Protein AF-A0A7C3Z6R6-F1 (afdb_monomer)

Structure (mmCIF, N/CA/C/O backbone):
data_AF-A0A7C3Z6R6-F1
#
_entry.id   AF-A0A7C3Z6R6-F1
#
loop_
_atom_site.group_PDB
_atom_site.id
_atom_site.type_symbol
_atom_site.label_atom_id
_atom_site.label_alt_id
_atom_site.label_comp_id
_atom_site.label_asym_id
_atom_site.label_entity_id
_atom_site.label_seq_id
_atom_site.pdbx_PDB_ins_code
_atom_site.Cartn_x
_atom_site.Cartn_y
_atom_si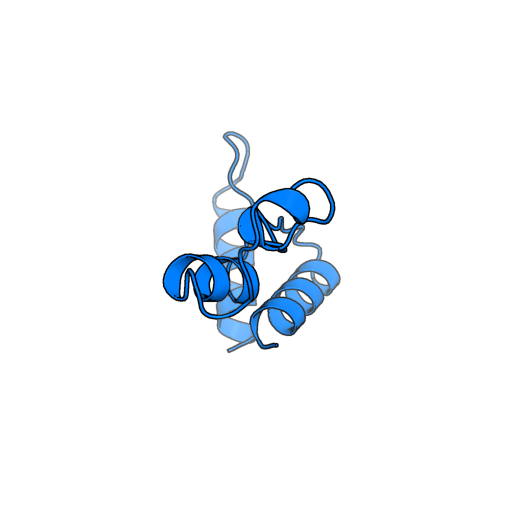te.Cartn_z
_atom_site.occupancy
_atom_site.B_iso_or_equiv
_atom_site.auth_seq_id
_atom_site.auth_comp_id
_atom_site.auth_asym_id
_atom_site.auth_atom_id
_atom_site.pdbx_PDB_model_num
ATOM 1 N N . ASN A 1 1 ? 6.730 -9.143 0.349 1.00 89.56 1 ASN A N 1
ATOM 2 C CA . ASN A 1 1 ? 7.704 -8.255 1.044 1.00 89.56 1 ASN A CA 1
ATOM 3 C C . ASN A 1 1 ? 7.110 -7.811 2.398 1.00 89.56 1 ASN A C 1
ATOM 5 O O . ASN A 1 1 ? 6.105 -8.389 2.804 1.00 89.56 1 ASN A O 1
ATOM 9 N N . THR A 1 2 ? 7.707 -6.864 3.140 1.00 96.62 2 THR A N 1
ATOM 10 C CA . THR A 1 2 ? 7.130 -6.372 4.418 1.00 96.62 2 THR A CA 1
ATOM 11 C C . THR A 1 2 ? 5.761 -5.713 4.223 1.00 96.62 2 THR A C 1
ATOM 13 O O . THR A 1 2 ? 4.867 -5.944 5.032 1.00 96.62 2 THR A O 1
ATOM 16 N N . ARG A 1 3 ? 5.564 -4.984 3.114 1.00 97.12 3 ARG A N 1
ATOM 17 C CA . ARG A 1 3 ? 4.284 -4.365 2.737 1.00 97.12 3 ARG A CA 1
ATOM 18 C C . ARG A 1 3 ? 3.164 -5.400 2.636 1.00 97.12 3 ARG A C 1
ATOM 20 O O . ARG A 1 3 ? 2.134 -5.234 3.278 1.00 97.12 3 ARG A O 1
ATOM 27 N N . ASP A 1 4 ? 3.379 -6.490 1.901 1.00 97.38 4 ASP A N 1
ATOM 28 C CA . ASP A 1 4 ? 2.365 -7.541 1.716 1.00 97.38 4 ASP A CA 1
ATOM 29 C C . ASP A 1 4 ? 2.039 -8.262 3.037 1.00 97.38 4 ASP A C 1
ATOM 31 O O . ASP A 1 4 ? 0.890 -8.617 3.297 1.00 97.38 4 ASP A O 1
ATOM 35 N N . LYS A 1 5 ? 3.050 -8.461 3.898 1.00 98.25 5 LYS A N 1
ATOM 36 C CA . LYS A 1 5 ? 2.860 -9.056 5.231 1.00 98.25 5 LYS A CA 1
ATOM 37 C C . LYS A 1 5 ? 2.013 -8.152 6.128 1.00 98.25 5 LYS A C 1
ATOM 39 O O . LYS A 1 5 ? 1.090 -8.652 6.767 1.00 98.25 5 LYS A O 1
ATOM 44 N N . LEU A 1 6 ? 2.294 -6.846 6.141 1.00 98.44 6 LEU A N 1
ATOM 45 C CA . LEU A 1 6 ? 1.506 -5.863 6.885 1.00 98.44 6 LEU A CA 1
ATOM 46 C C . LEU A 1 6 ? 0.074 -5.787 6.344 1.00 98.44 6 LEU A C 1
ATOM 48 O O . LEU A 1 6 ? -0.869 -5.848 7.124 1.00 98.44 6 LEU A O 1
ATOM 52 N N . GLN A 1 7 ? -0.102 -5.727 5.020 1.00 98.38 7 GLN A N 1
ATOM 53 C CA . GLN A 1 7 ? -1.422 -5.730 4.385 1.00 98.38 7 GLN A CA 1
ATOM 54 C C . GLN A 1 7 ? -2.245 -6.952 4.804 1.00 98.38 7 GLN A C 1
ATOM 56 O O . GLN A 1 7 ? -3.398 -6.804 5.209 1.00 98.38 7 GLN A O 1
ATOM 61 N N . LYS A 1 8 ? -1.653 -8.152 4.747 1.00 98.50 8 LYS A N 1
ATOM 62 C CA . LYS A 1 8 ? -2.327 -9.374 5.193 1.00 98.50 8 LYS A CA 1
ATOM 63 C C . LYS A 1 8 ? -2.689 -9.297 6.677 1.00 98.50 8 LYS A C 1
ATOM 65 O O . LYS A 1 8 ? -3.824 -9.593 7.031 1.00 98.50 8 LYS A O 1
ATOM 70 N N . PHE A 1 9 ? -1.750 -8.890 7.530 1.00 98.75 9 PHE A N 1
ATOM 71 C CA . PHE A 1 9 ? -1.978 -8.773 8.970 1.00 98.75 9 PHE A CA 1
ATOM 72 C C . PHE A 1 9 ? -3.121 -7.804 9.300 1.00 98.75 9 PHE A C 1
ATOM 74 O O . PHE A 1 9 ? -3.991 -8.133 10.104 1.00 98.75 9 PHE A O 1
ATOM 81 N N . LEU A 1 10 ? -3.153 -6.633 8.661 1.00 98.69 10 LEU A N 1
ATOM 82 C CA . LEU A 1 10 ? -4.222 -5.651 8.842 1.00 98.69 10 LEU A CA 1
ATOM 83 C C . LEU A 1 10 ? -5.569 -6.204 8.365 1.00 98.69 10 LEU A C 1
ATOM 85 O O . LEU A 1 10 ? -6.552 -6.109 9.098 1.00 98.69 10 LEU A O 1
ATOM 89 N N . ASN A 1 11 ? -5.600 -6.878 7.213 1.00 98.56 11 ASN A N 1
ATOM 90 C CA . ASN A 1 11 ? -6.810 -7.520 6.703 1.00 98.56 11 ASN A CA 1
ATOM 91 C C . ASN A 1 11 ? -7.336 -8.616 7.648 1.00 98.56 11 ASN A C 1
ATOM 93 O O . ASN A 1 11 ? -8.533 -8.667 7.921 1.00 98.56 11 ASN A O 1
ATOM 97 N N . ASP A 1 12 ? -6.452 -9.453 8.200 1.00 98.62 12 ASP A N 1
ATOM 98 C CA . ASP A 1 12 ? -6.810 -10.478 9.191 1.00 98.62 12 ASP A CA 1
ATOM 99 C C . ASP A 1 12 ? -7.365 -9.860 10.499 1.00 98.62 12 ASP A C 1
ATOM 101 O O . ASP A 1 12 ? -8.098 -10.521 11.231 1.00 98.62 12 ASP A O 1
ATOM 105 N N . ASN A 1 13 ? -7.050 -8.588 10.786 1.00 98.62 13 ASN A N 1
ATOM 106 C CA . ASN A 1 13 ? -7.587 -7.808 11.910 1.00 98.62 13 ASN A CA 1
ATOM 107 C C . ASN A 1 13 ? -8.764 -6.892 11.504 1.00 98.62 13 ASN A C 1
ATOM 109 O O . ASN A 1 13 ? -9.116 -5.977 12.245 1.00 98.62 13 ASN A O 1
ATOM 113 N N . GLY A 1 14 ? -9.379 -7.107 10.337 1.00 98.38 14 GLY A N 1
ATOM 114 C CA . GLY A 1 14 ? -10.557 -6.351 9.894 1.00 98.38 14 GLY A CA 1
ATOM 115 C C . GLY A 1 14 ? -10.268 -4.942 9.362 1.00 98.38 14 GLY A C 1
ATOM 116 O O . GLY A 1 14 ? -11.199 -4.165 9.161 1.00 98.38 14 GLY A O 1
ATOM 117 N N . ILE A 1 15 ? -9.003 -4.602 9.108 1.00 98.56 15 ILE A N 1
ATOM 118 C CA . ILE A 1 15 ? -8.584 -3.310 8.555 1.00 98.56 15 ILE A CA 1
ATOM 119 C C . ILE A 1 15 ? -8.312 -3.481 7.057 1.00 98.56 15 ILE A C 1
ATOM 121 O O . ILE A 1 15 ? -7.289 -4.033 6.648 1.00 98.56 15 ILE A O 1
ATOM 125 N N . SER A 1 16 ? -9.229 -2.984 6.226 1.00 97.62 16 SER A N 1
ATOM 126 C CA . SER A 1 16 ? -9.054 -2.975 4.769 1.00 97.62 16 SER A CA 1
ATOM 127 C C . SER A 1 16 ? -8.016 -1.932 4.344 1.00 97.62 16 SER A C 1
ATOM 129 O O . SER A 1 16 ? -7.980 -0.828 4.879 1.00 97.62 16 SER A O 1
ATOM 131 N N . THR A 1 17 ? -7.167 -2.266 3.372 1.00 98.19 17 THR A N 1
ATOM 132 C CA . THR A 1 17 ? -6.112 -1.379 2.851 1.00 98.19 17 THR A CA 1
ATOM 133 C C . THR A 1 17 ? -6.076 -1.416 1.326 1.00 98.19 17 THR A C 1
ATOM 135 O O . THR A 1 17 ? -6.488 -2.397 0.708 1.00 98.19 17 THR A O 1
ATOM 138 N N . GLY A 1 18 ? -5.575 -0.345 0.709 1.00 96.44 18 GLY A N 1
ATOM 139 C CA . GLY A 1 18 ? -5.459 -0.211 -0.747 1.00 96.44 18 GLY A CA 1
ATOM 140 C C . GLY A 1 18 ? -4.012 -0.217 -1.242 1.00 96.44 18 GLY A C 1
ATOM 141 O O . GLY A 1 18 ? -3.088 0.070 -0.482 1.00 96.44 18 GLY A O 1
ATOM 142 N N . LEU A 1 19 ? -3.817 -0.492 -2.536 1.00 96.19 19 LEU A N 1
ATOM 143 C CA . LEU A 1 19 ? -2.530 -0.360 -3.230 1.00 96.19 19 LEU A CA 1
ATOM 144 C C . LEU A 1 19 ? -2.669 0.644 -4.382 1.00 96.19 19 LEU A C 1
ATOM 146 O O . LEU A 1 19 ? -3.417 0.393 -5.324 1.00 96.19 19 LEU A O 1
ATOM 150 N N . HIS A 1 20 ? -1.916 1.746 -4.329 1.00 94.94 20 HIS A N 1
ATOM 151 C CA . HIS A 1 20 ? -1.962 2.824 -5.327 1.00 94.94 20 HIS A CA 1
ATOM 152 C C . HIS A 1 20 ? -0.550 3.168 -5.832 1.00 94.94 20 HIS A C 1
ATOM 154 O O . HIS A 1 20 ? 0.093 4.081 -5.328 1.00 94.94 20 HIS A O 1
ATOM 160 N N . TYR A 1 21 ? 0.016 2.441 -6.791 1.00 92.69 21 TYR A N 1
ATOM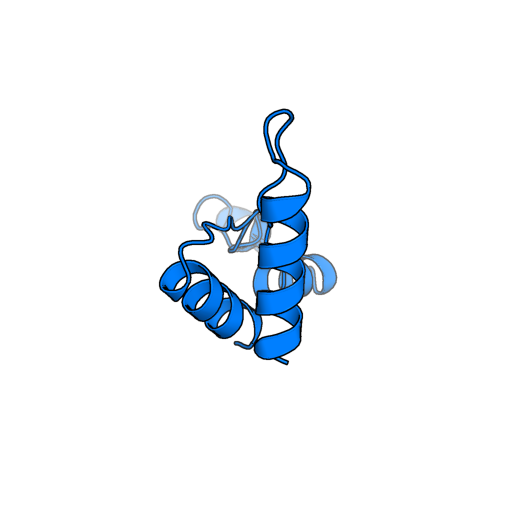 161 C CA . TYR A 1 21 ? -0.460 1.194 -7.401 1.00 92.69 21 TYR A CA 1
ATOM 162 C C . TYR A 1 21 ? 0.675 0.157 -7.358 1.00 92.69 21 TYR A C 1
ATOM 164 O O . TYR A 1 21 ? 1.843 0.545 -7.348 1.00 92.69 21 TYR A O 1
ATOM 172 N N . PRO A 1 22 ? 0.373 -1.154 -7.349 1.00 93.88 22 PRO A N 1
ATOM 173 C CA . PRO A 1 22 ? 1.392 -2.192 -7.168 1.00 93.88 22 PRO A CA 1
ATOM 174 C C . PRO A 1 22 ? 2.287 -2.425 -8.395 1.00 93.88 22 PRO A C 1
ATOM 176 O O . PRO A 1 22 ? 3.310 -3.091 -8.274 1.00 93.88 22 PRO A O 1
ATOM 179 N N . ILE A 1 23 ? 1.903 -1.917 -9.571 1.00 96.44 23 ILE A N 1
ATOM 180 C CA . ILE A 1 23 ? 2.666 -2.052 -10.816 1.00 96.44 23 ILE A CA 1
ATOM 181 C C . ILE A 1 23 ? 2.855 -0.649 -11.417 1.00 96.44 23 ILE A C 1
ATOM 183 O O . ILE A 1 23 ? 1.859 -0.022 -11.800 1.00 96.44 23 ILE A O 1
ATOM 187 N N . PRO A 1 24 ? 4.102 -0.149 -11.512 1.00 97.31 24 PRO A N 1
ATOM 188 C CA . PRO A 1 24 ? 4.435 1.102 -12.187 1.00 97.31 24 PRO A CA 1
ATOM 189 C C . PRO A 1 24 ? 3.970 1.130 -13.640 1.00 97.31 24 PRO A C 1
ATOM 191 O O . PRO A 1 24 ? 4.001 0.105 -14.318 1.00 97.31 24 PRO A O 1
ATOM 194 N N . LEU A 1 25 ? 3.617 2.315 -14.147 1.00 97.62 25 LEU A N 1
ATOM 195 C CA . LEU A 1 25 ? 3.125 2.476 -15.521 1.00 97.62 25 LEU A CA 1
ATOM 196 C C . LEU A 1 25 ? 4.095 1.914 -16.567 1.00 97.62 25 LEU A C 1
ATOM 198 O O . LEU A 1 25 ? 3.661 1.197 -17.460 1.00 97.62 25 LEU A O 1
ATOM 202 N N . HIS A 1 26 ? 5.401 2.158 -16.432 1.00 97.62 26 HIS A N 1
ATOM 203 C CA . HIS A 1 26 ? 6.401 1.691 -17.400 1.00 97.62 26 HIS A CA 1
ATOM 204 C C . HIS A 1 26 ? 6.572 0.167 -17.443 1.00 97.62 26 HIS A C 1
ATOM 206 O O . HIS A 1 26 ? 7.202 -0.339 -18.365 1.00 97.62 26 HIS A O 1
ATOM 212 N N . LEU A 1 27 ? 6.022 -0.563 -16.467 1.00 97.75 27 LEU A N 1
ATOM 213 C CA . LEU A 1 27 ? 6.028 -2.028 -16.418 1.00 97.75 27 LEU A CA 1
ATOM 214 C C . LEU A 1 27 ? 4.664 -2.645 -16.756 1.00 97.75 27 LEU A C 1
ATOM 216 O O . LEU A 1 27 ? 4.533 -3.870 -16.764 1.00 97.75 27 LEU A O 1
ATOM 220 N N . GLN A 1 28 ? 3.640 -1.832 -17.023 1.00 97.88 28 GLN A N 1
ATOM 221 C CA . GLN A 1 28 ? 2.331 -2.342 -17.422 1.00 97.88 28 GLN A CA 1
ATOM 222 C C . GLN A 1 28 ? 2.387 -2.922 -18.844 1.00 97.88 28 GLN A C 1
ATOM 224 O O . GLN A 1 28 ? 3.020 -2.330 -19.722 1.00 97.88 28 GLN A O 1
ATOM 229 N N . PRO A 1 29 ? 1.656 -4.018 -19.130 1.00 97.12 29 PRO A N 1
ATOM 230 C CA . PRO A 1 29 ? 1.638 -4.629 -20.460 1.00 97.12 29 PRO A CA 1
ATOM 231 C C . PRO A 1 29 ? 1.265 -3.662 -21.594 1.00 97.12 29 PRO A C 1
ATOM 233 O O . PRO A 1 29 ? 1.822 -3.750 -22.681 1.00 97.12 29 PRO A O 1
ATOM 236 N N . CYS A 1 30 ? 0.368 -2.705 -21.342 1.00 97.31 30 CYS A N 1
ATOM 237 C CA . CYS A 1 30 ? -0.070 -1.726 -22.341 1.00 97.31 30 CYS A CA 1
ATOM 238 C C . CYS A 1 30 ? 0.992 -0.683 -22.730 1.00 97.31 30 CYS A C 1
ATOM 240 O O . CYS A 1 30 ? 0.793 0.027 -23.711 1.00 97.31 30 CYS A O 1
ATOM 242 N N . PHE A 1 31 ? 2.101 -0.583 -21.991 1.00 97.25 31 PHE A N 1
ATOM 243 C CA . PHE A 1 31 ? 3.195 0.353 -22.267 1.00 97.25 31 PHE A CA 1
ATOM 244 C C . PHE A 1 31 ? 4.479 -0.342 -22.747 1.00 97.25 31 PHE A C 1
ATOM 246 O O . PHE A 1 31 ? 5.507 0.319 -22.882 1.00 97.25 31 PHE A O 1
ATOM 253 N N . GLN A 1 32 ? 4.435 -1.649 -23.045 1.00 96.06 32 GLN A N 1
ATOM 254 C CA . GLN A 1 32 ? 5.609 -2.412 -23.498 1.00 96.06 32 GLN A CA 1
ATOM 255 C C . GLN A 1 32 ? 6.278 -1.809 -24.743 1.00 96.06 32 GLN A C 1
ATOM 257 O O . GLN A 1 32 ? 7.505 -1.774 -24.817 1.00 96.06 32 GLN A O 1
ATOM 262 N N . ASP A 1 33 ? 5.492 -1.259 -25.672 1.00 97.94 33 ASP A N 1
ATOM 263 C CA . ASP A 1 33 ? 5.993 -0.657 -26.917 1.00 97.94 33 ASP A CA 1
ATOM 264 C C . ASP A 1 33 ? 6.847 0.607 -26.695 1.00 97.94 33 ASP A C 1
ATOM 266 O O . ASP A 1 33 ? 7.560 1.037 -27.601 1.00 97.94 33 ASP A O 1
ATOM 270 N N . LEU A 1 34 ? 6.824 1.199 -25.491 1.00 98.00 34 LEU A N 1
ATOM 271 C CA . LEU A 1 34 ? 7.681 2.337 -25.134 1.00 98.00 34 LEU A CA 1
ATOM 272 C C . LEU A 1 34 ? 9.128 1.924 -24.813 1.00 98.00 34 LEU A C 1
ATOM 274 O O . LEU A 1 34 ? 9.995 2.789 -24.700 1.00 98.00 34 LEU A O 1
ATOM 278 N N . GLY A 1 35 ? 9.408 0.624 -24.667 1.00 97.94 35 GLY A N 1
ATOM 279 C CA . GLY A 1 35 ? 10.765 0.091 -24.504 1.00 97.94 35 GLY A CA 1
ATOM 280 C C . GLY A 1 35 ? 11.402 0.298 -23.125 1.00 97.94 35 GLY A C 1
ATOM 281 O O . GLY A 1 35 ? 12.582 -0.013 -22.957 1.00 97.94 35 GLY A O 1
ATOM 282 N N . TYR A 1 36 ? 10.646 0.794 -22.141 1.00 98.38 36 TYR A N 1
ATOM 283 C CA . TYR A 1 36 ? 11.108 0.893 -20.757 1.00 98.38 36 TYR A CA 1
ATOM 284 C C . TYR A 1 36 ? 11.210 -0.479 -20.089 1.00 98.38 36 TYR A C 1
ATOM 286 O O . TYR A 1 36 ? 10.502 -1.429 -20.432 1.00 98.38 36 TYR A O 1
ATOM 294 N N . LYS A 1 37 ? 12.084 -0.577 -19.091 1.00 97.56 37 LYS A N 1
ATOM 295 C CA . LYS A 1 37 ? 12.328 -1.796 -18.316 1.00 97.56 37 LYS A CA 1
ATOM 296 C C . LYS A 1 37 ? 12.506 -1.492 -16.835 1.00 97.56 37 LYS A C 1
ATOM 298 O O . LYS A 1 37 ? 12.694 -0.351 -16.416 1.00 97.56 37 LYS A O 1
ATOM 303 N N . LYS A 1 38 ? 12.471 -2.555 -16.030 1.00 97.31 38 LYS A N 1
ATOM 304 C CA . LYS A 1 38 ? 12.774 -2.466 -14.601 1.00 97.31 38 LYS A CA 1
ATOM 305 C C . LYS A 1 38 ? 14.184 -1.896 -14.408 1.00 97.31 38 LYS A C 1
ATOM 307 O O . LYS A 1 38 ? 15.124 -2.359 -15.055 1.00 97.31 38 LYS A O 1
ATOM 312 N N . GLY A 1 39 ? 14.318 -0.926 -13.515 1.00 98.00 39 GLY A N 1
ATOM 313 C CA . GLY A 1 39 ? 15.533 -0.163 -13.256 1.00 98.00 39 GLY A CA 1
ATOM 314 C C . GLY A 1 39 ? 15.549 1.227 -13.892 1.00 98.00 39 GLY A C 1
ATOM 315 O O . GLY A 1 39 ? 16.332 2.063 -13.446 1.00 98.00 39 GLY A O 1
ATOM 316 N N . ASP A 1 40 ? 14.689 1.514 -14.874 1.00 98.31 40 ASP A N 1
ATOM 317 C CA . ASP A 1 40 ? 14.665 2.830 -15.529 1.00 98.31 40 ASP A CA 1
ATOM 318 C C . ASP A 1 40 ? 14.070 3.918 -14.615 1.00 98.31 40 ASP A C 1
ATOM 320 O O . ASP A 1 40 ? 14.443 5.088 -14.716 1.00 98.31 40 ASP A O 1
ATOM 324 N N . PHE A 1 41 ? 13.188 3.537 -13.679 1.00 98.12 41 PHE A N 1
ATOM 325 C CA . PHE A 1 41 ? 12.531 4.454 -12.740 1.00 98.12 41 PHE A CA 1
ATOM 326 C C . PHE A 1 41 ? 12.568 3.919 -11.302 1.00 98.12 41 PHE A C 1
ATOM 328 O O . PHE A 1 41 ? 11.540 3.563 -10.725 1.00 98.12 41 PHE A O 1
ATOM 335 N N . LEU A 1 42 ? 13.764 3.890 -10.704 1.00 97.81 42 LEU A N 1
ATOM 336 C CA . LEU A 1 42 ? 14.015 3.300 -9.378 1.00 97.81 42 LEU A CA 1
ATOM 337 C C . LEU A 1 42 ? 13.052 3.789 -8.285 1.00 97.81 42 LEU A C 1
ATOM 339 O O . LEU A 1 42 ? 12.490 2.973 -7.564 1.00 97.81 42 LEU A O 1
ATOM 343 N N . ILE A 1 43 ? 12.811 5.101 -8.195 1.00 97.75 43 ILE A N 1
ATOM 344 C CA . ILE A 1 43 ? 11.921 5.679 -7.172 1.00 97.75 43 ILE A CA 1
ATOM 345 C C . ILE A 1 43 ? 10.475 5.207 -7.376 1.00 97.75 43 ILE A C 1
ATOM 347 O O . ILE A 1 43 ? 9.780 4.866 -6.422 1.00 97.75 43 ILE A O 1
ATOM 351 N N . THR A 1 44 ? 10.003 5.167 -8.624 1.00 97.38 44 THR A N 1
ATOM 352 C CA . THR A 1 44 ? 8.647 4.702 -8.943 1.00 97.38 44 THR A CA 1
ATOM 353 C C . THR A 1 44 ? 8.481 3.221 -8.608 1.00 97.38 44 THR A C 1
ATOM 355 O O . THR A 1 44 ? 7.458 2.822 -8.053 1.0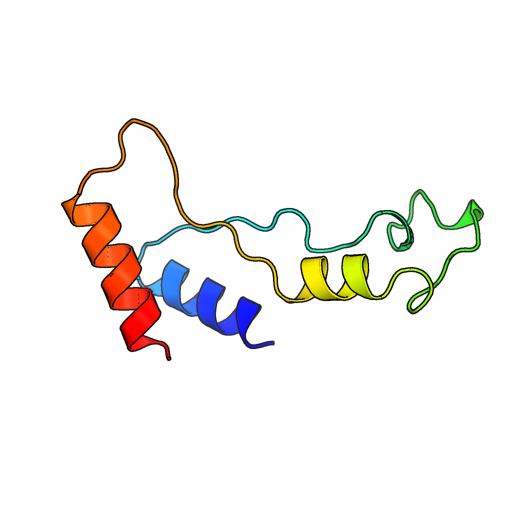0 97.38 44 THR A O 1
ATOM 358 N N . GLU A 1 45 ? 9.488 2.408 -8.920 1.00 97.62 45 GLU A N 1
ATOM 359 C CA . GLU A 1 45 ? 9.510 0.979 -8.603 1.00 97.62 45 GLU A CA 1
ATOM 360 C C . GLU A 1 45 ? 9.505 0.750 -7.091 1.00 97.62 45 GLU A C 1
ATOM 362 O O . GLU A 1 45 ? 8.664 0.003 -6.590 1.00 97.62 45 GLU A O 1
ATOM 367 N N . GLU A 1 46 ? 10.358 1.464 -6.357 1.00 96.38 46 GLU A N 1
ATOM 368 C CA . GLU A 1 46 ? 10.418 1.403 -4.899 1.00 96.38 46 GLU A CA 1
ATOM 369 C C . GLU A 1 46 ? 9.070 1.767 -4.263 1.00 96.38 46 GLU A C 1
ATOM 371 O O . GLU A 1 46 ? 8.566 1.021 -3.421 1.00 96.38 46 GLU A O 1
ATOM 376 N N . LEU A 1 47 ? 8.435 2.857 -4.701 1.00 95.75 47 LEU A N 1
ATOM 377 C CA . LEU A 1 47 ? 7.123 3.264 -4.190 1.00 95.75 47 LEU A CA 1
ATOM 378 C C . LEU A 1 47 ? 6.037 2.218 -4.471 1.00 95.75 47 LEU A C 1
ATOM 380 O O . LEU A 1 47 ? 5.226 1.934 -3.591 1.00 95.75 47 LEU A O 1
ATOM 384 N N . SER A 1 48 ? 6.023 1.612 -5.662 1.00 96.00 48 SER A N 1
ATOM 385 C CA . SER A 1 48 ? 5.039 0.570 -6.002 1.00 96.00 48 SER A CA 1
ATOM 386 C C . SER A 1 48 ? 5.191 -0.704 -5.159 1.00 96.00 48 SER A C 1
ATOM 388 O O . SER A 1 48 ? 4.203 -1.356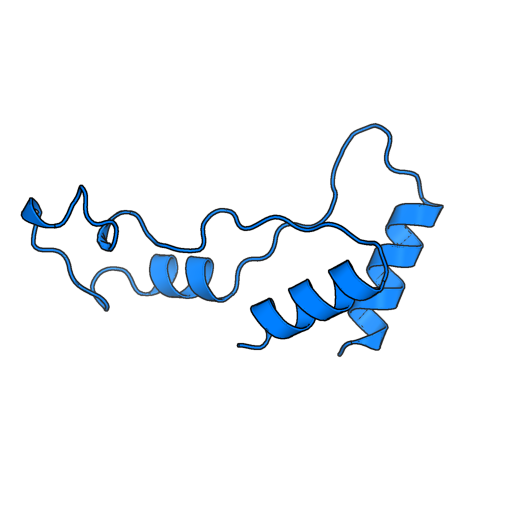 -4.795 1.00 96.00 48 SER A O 1
ATOM 390 N N . GLU A 1 49 ? 6.432 -1.036 -4.795 1.00 96.19 49 GLU A N 1
ATOM 391 C CA . GLU A 1 49 ? 6.763 -2.221 -4.010 1.00 96.19 49 GLU A CA 1
ATOM 392 C C . GLU A 1 49 ? 6.433 -2.038 -2.520 1.00 96.19 49 GLU A C 1
ATOM 394 O O . GLU A 1 49 ? 5.971 -2.983 -1.873 1.00 96.19 49 GLU A O 1
ATOM 399 N N . HIS A 1 50 ? 6.612 -0.827 -1.984 1.00 95.94 50 HIS A N 1
ATOM 400 C CA . HIS A 1 50 ? 6.519 -0.555 -0.544 1.00 95.94 50 HIS A CA 1
ATOM 401 C C . HIS A 1 50 ? 5.260 0.211 -0.118 1.00 95.94 50 HIS A C 1
ATOM 403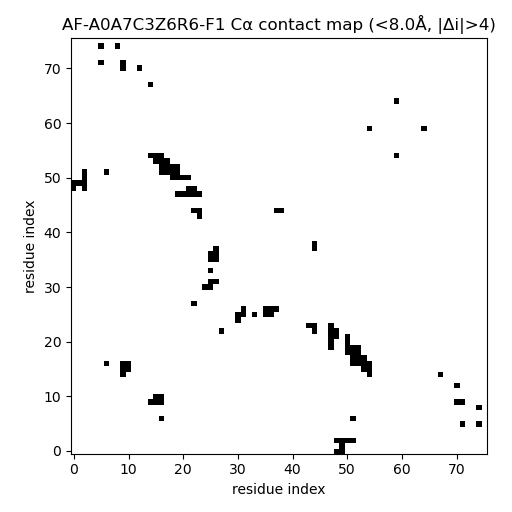 O O . HIS A 1 50 ? 4.903 0.180 1.060 1.00 95.94 50 HIS A O 1
ATOM 409 N N . GLY A 1 51 ? 4.560 0.866 -1.046 1.00 95.62 51 GLY A N 1
ATOM 410 C CA . GLY A 1 51 ? 3.361 1.647 -0.753 1.00 95.62 51 GLY A CA 1
ATOM 411 C C . GLY A 1 51 ? 2.181 0.796 -0.272 1.00 95.62 51 GLY A C 1
ATOM 412 O O . GLY A 1 51 ? 1.875 -0.258 -0.842 1.00 95.62 51 GLY A O 1
ATOM 413 N N . LEU A 1 52 ? 1.496 1.287 0.763 1.00 97.56 52 LEU A N 1
ATOM 414 C CA . LEU A 1 52 ? 0.240 0.756 1.294 1.00 97.56 52 LEU A CA 1
ATOM 415 C C . LEU A 1 52 ? -0.646 1.928 1.725 1.00 97.56 52 LEU A C 1
ATOM 417 O O . LEU A 1 52 ? -0.206 2.794 2.478 1.00 97.56 52 LEU A O 1
ATOM 421 N N . SER A 1 53 ? -1.887 1.967 1.254 1.00 97.75 53 SER A N 1
ATOM 422 C CA . SER A 1 53 ? -2.852 3.005 1.621 1.00 97.75 53 SER A CA 1
ATOM 423 C C . SER A 1 53 ? -3.718 2.531 2.780 1.00 97.75 53 SER A C 1
ATOM 425 O O . SER A 1 53 ? -4.386 1.499 2.682 1.00 97.75 53 SER A O 1
ATOM 427 N N . LEU A 1 54 ? -3.703 3.297 3.867 1.00 98.19 54 LEU A N 1
ATOM 428 C CA . LEU A 1 54 ? -4.527 3.063 5.050 1.00 98.19 54 LEU A CA 1
ATOM 429 C C . LEU A 1 54 ? -5.935 3.659 4.871 1.00 98.19 54 LEU A C 1
ATOM 431 O O . LEU A 1 54 ? -6.111 4.554 4.038 1.00 98.19 54 LEU A O 1
ATOM 435 N N . PRO A 1 55 ? -6.930 3.196 5.649 1.0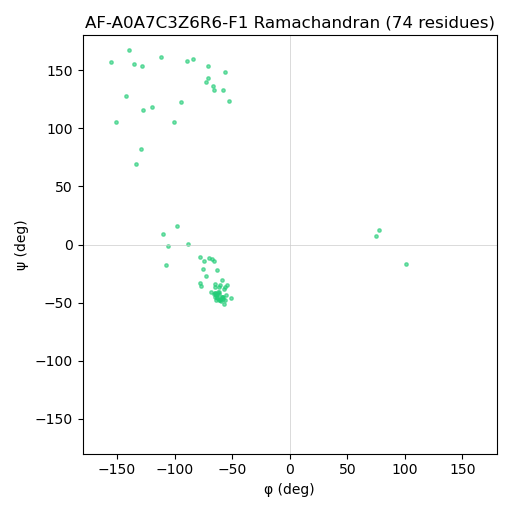0 97.56 55 PRO A N 1
ATOM 436 C CA . PRO A 1 55 ? -8.239 3.836 5.715 1.00 97.56 55 PRO A CA 1
ATOM 437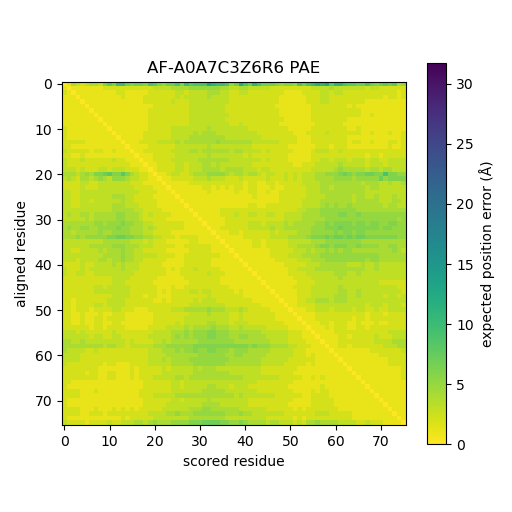 C C . PRO A 1 55 ? -8.129 5.329 6.032 1.00 97.56 55 PRO A C 1
ATOM 439 O O . PRO A 1 55 ? -7.554 5.713 7.047 1.00 97.56 55 PRO A O 1
ATOM 442 N N . MET A 1 56 ? -8.697 6.163 5.163 1.00 95.69 56 MET A N 1
ATOM 443 C CA . MET A 1 56 ? -8.785 7.606 5.365 1.00 95.69 56 MET A CA 1
ATOM 444 C C . MET A 1 56 ? -10.036 8.131 4.656 1.00 95.69 56 MET A C 1
ATOM 446 O O . MET A 1 56 ? -10.078 8.187 3.428 1.00 95.69 56 MET A O 1
ATOM 450 N N . TYR A 1 57 ? -11.071 8.460 5.426 1.00 96.44 57 TYR A N 1
ATOM 451 C CA . TYR A 1 57 ? -12.361 8.963 4.940 1.00 96.4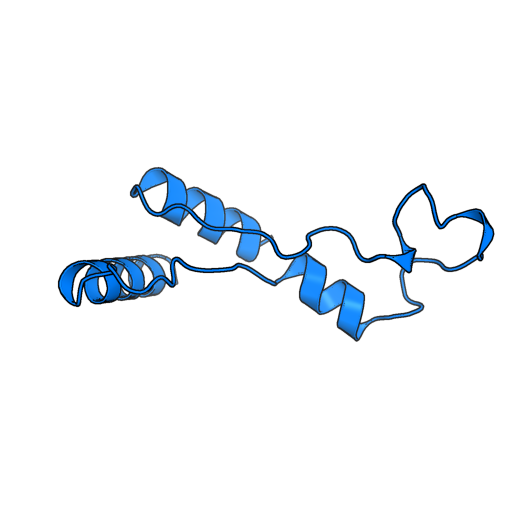4 57 TYR A CA 1
ATOM 452 C C . TYR A 1 57 ? -13.051 9.799 6.038 1.00 96.44 57 TYR A C 1
ATOM 454 O O . TYR A 1 57 ? -12.707 9.624 7.205 1.00 96.44 57 TYR A O 1
ATOM 462 N N . PRO A 1 58 ? -13.978 10.718 5.702 1.00 97.50 58 PRO A N 1
ATOM 463 C CA . PRO A 1 58 ? -14.530 11.688 6.659 1.00 97.50 58 PRO A CA 1
ATOM 464 C C . PRO A 1 58 ? -15.227 11.084 7.884 1.00 97.50 58 PRO A C 1
ATOM 466 O O . PRO A 1 58 ? -15.235 11.694 8.946 1.00 97.50 58 PRO A O 1
ATOM 469 N N . GLU A 1 59 ? -15.821 9.904 7.736 1.00 97.94 59 GLU A N 1
ATOM 470 C CA . GLU A 1 59 ? -16.599 9.222 8.772 1.00 97.94 59 GLU A CA 1
ATOM 471 C C . GLU A 1 59 ? -15.753 8.326 9.689 1.00 97.94 59 GLU A C 1
ATOM 473 O O . GLU A 1 59 ? -16.309 7.666 10.568 1.00 97.94 59 GLU A O 1
ATOM 478 N N . ILE A 1 60 ? -14.433 8.258 9.485 1.00 97.75 60 ILE A N 1
ATOM 479 C CA . ILE A 1 60 ? -13.554 7.457 10.339 1.00 97.75 60 ILE A CA 1
ATOM 480 C C . ILE A 1 60 ? -13.529 8.042 11.757 1.00 97.75 60 ILE A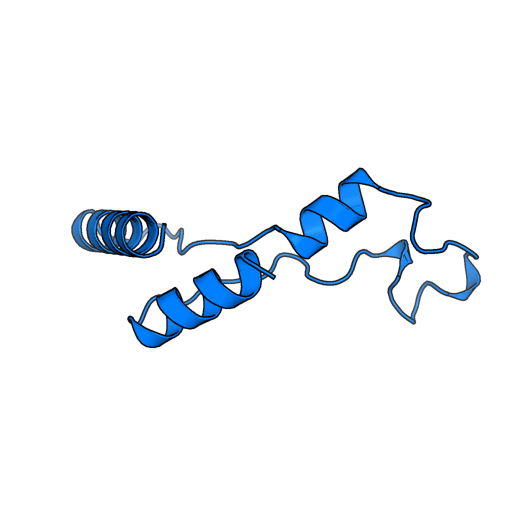 C 1
ATOM 482 O O . ILE A 1 60 ? -13.387 9.251 11.939 1.00 97.75 60 ILE A O 1
ATOM 486 N N . THR A 1 61 ? -13.676 7.194 12.772 1.00 98.50 61 THR A N 1
ATOM 487 C CA . THR A 1 61 ? -13.679 7.633 14.173 1.00 98.50 61 THR A CA 1
ATOM 488 C C . THR A 1 61 ? -12.271 7.644 14.767 1.00 98.50 61 THR A C 1
ATOM 490 O O . THR A 1 61 ? -11.389 6.905 14.323 1.00 98.50 61 THR A O 1
ATOM 493 N N . ASP A 1 62 ? -12.069 8.427 15.829 1.00 98.38 62 ASP A N 1
ATOM 494 C CA . ASP A 1 62 ? -10.807 8.433 16.584 1.00 98.38 62 ASP A CA 1
ATOM 495 C C . ASP A 1 62 ? -10.459 7.033 17.119 1.00 98.38 62 ASP A C 1
ATOM 497 O O . ASP A 1 62 ? -9.313 6.599 17.034 1.00 98.38 62 ASP A O 1
ATOM 501 N N . GLU A 1 63 ? -11.464 6.276 17.571 1.00 98.56 63 GLU A N 1
ATOM 502 C CA . GLU A 1 63 ? -11.311 4.884 18.019 1.00 98.56 63 GLU A CA 1
ATOM 503 C C . GLU A 1 63 ? -10.803 3.967 16.893 1.00 98.56 63 GLU A C 1
ATOM 505 O O . GLU A 1 63 ? -9.944 3.112 17.115 1.00 98.56 63 GLU A O 1
ATOM 510 N N . GLN A 1 64 ? -11.301 4.149 15.664 1.00 98.44 64 GLN A N 1
ATOM 511 C CA . GLN A 1 64 ? -10.823 3.402 14.498 1.00 98.44 64 GLN A CA 1
ATOM 512 C C . GLN A 1 64 ? -9.387 3.792 14.132 1.00 98.44 64 GLN A C 1
ATOM 514 O O . GLN A 1 64 ? -8.585 2.912 13.816 1.00 98.44 64 GLN A O 1
ATOM 519 N N . ILE A 1 65 ? -9.044 5.083 14.190 1.00 98.44 65 ILE A N 1
ATOM 520 C CA . ILE A 1 65 ? -7.677 5.568 13.952 1.00 98.44 65 ILE A CA 1
ATOM 521 C C . ILE A 1 65 ? -6.714 4.961 14.977 1.00 98.44 65 ILE A C 1
ATOM 523 O O . ILE A 1 65 ? -5.657 4.449 14.602 1.00 98.44 65 ILE A O 1
ATOM 527 N N . GLU A 1 66 ? -7.079 4.980 16.258 1.00 98.62 66 GLU A N 1
ATOM 528 C CA . GLU A 1 66 ? -6.260 4.422 17.332 1.00 98.62 66 GLU A CA 1
ATOM 529 C C . GLU A 1 66 ? -6.072 2.913 17.157 1.00 98.62 66 GLU A C 1
ATOM 531 O O . GLU A 1 66 ? -4.935 2.438 17.169 1.00 98.62 66 GLU A O 1
ATOM 536 N N . TYR A 1 67 ? -7.142 2.177 16.846 1.00 98.69 67 TYR A N 1
ATOM 537 C CA . TYR A 1 67 ? -7.064 0.747 16.547 1.00 98.69 67 TYR A CA 1
ATOM 538 C C . TYR A 1 67 ? -6.116 0.439 15.378 1.00 98.69 67 TYR A C 1
ATOM 540 O O . TYR A 1 67 ? -5.282 -0.467 15.468 1.00 98.69 67 TYR A O 1
ATOM 548 N N . ILE A 1 68 ? -6.192 1.206 14.284 1.00 98.62 68 ILE A N 1
ATOM 549 C CA . ILE A 1 68 ? -5.288 1.050 13.135 1.00 98.62 68 ILE A CA 1
ATOM 550 C C . ILE A 1 68 ? -3.836 1.298 13.564 1.00 98.62 68 ILE A C 1
ATOM 552 O O . ILE A 1 68 ? -2.959 0.481 13.271 1.00 98.62 68 ILE A O 1
ATOM 556 N N . CYS A 1 69 ? -3.578 2.388 14.288 1.00 98.56 69 CYS A N 1
ATOM 557 C CA . CYS A 1 69 ? -2.253 2.728 14.803 1.00 98.56 69 CYS A CA 1
ATOM 558 C C . CYS A 1 69 ? -1.686 1.637 15.724 1.00 98.56 69 CYS A C 1
ATOM 560 O O . CYS A 1 69 ? -0.519 1.265 15.582 1.00 98.56 69 CYS A O 1
ATOM 562 N N . GLU A 1 70 ? -2.486 1.103 16.647 1.00 98.69 70 GLU A N 1
ATOM 563 C CA . GLU A 1 70 ? -2.083 0.018 17.549 1.00 98.69 70 GLU A CA 1
ATOM 564 C C . GLU A 1 70 ? -1.746 -1.266 16.795 1.00 98.69 70 GLU A C 1
ATOM 566 O O . GLU A 1 70 ? -0.735 -1.910 17.089 1.00 98.69 70 GLU A O 1
ATOM 571 N N . LYS A 1 71 ? -2.549 -1.639 15.792 1.00 98.75 71 LYS A N 1
ATOM 572 C CA . LYS A 1 71 ? -2.281 -2.830 14.977 1.00 98.75 71 LYS A CA 1
ATOM 573 C C . LYS A 1 71 ? -1.009 -2.680 14.162 1.00 98.75 71 LYS A C 1
ATOM 575 O O . LYS A 1 71 ? -0.206 -3.609 14.142 1.00 98.75 71 LYS A O 1
ATOM 580 N N . ILE A 1 72 ? -0.777 -1.513 13.564 1.00 98.56 72 ILE A N 1
ATOM 581 C CA . ILE A 1 72 ? 0.478 -1.235 12.858 1.00 98.56 72 ILE A CA 1
ATOM 582 C C . ILE A 1 72 ? 1.663 -1.353 13.821 1.00 98.56 72 ILE A C 1
ATOM 584 O O . ILE A 1 72 ? 2.609 -2.071 13.516 1.00 98.56 72 ILE A O 1
ATOM 588 N N . LYS A 1 73 ? 1.599 -0.727 15.003 1.00 98.50 73 LYS A N 1
ATOM 589 C CA . LYS A 1 73 ? 2.660 -0.829 16.021 1.00 98.50 73 LYS A CA 1
ATOM 590 C C . LYS A 1 73 ? 2.889 -2.259 16.508 1.00 98.50 73 LYS A C 1
ATOM 592 O O . LYS A 1 73 ? 4.018 -2.599 16.801 1.00 98.50 73 LYS A O 1
ATOM 597 N N . SER A 1 74 ? 1.841 -3.077 16.600 1.00 98.38 74 SER A N 1
ATOM 598 C CA . SER A 1 74 ? 1.935 -4.473 17.057 1.00 98.38 74 SER A CA 1
ATOM 599 C C . SER A 1 74 ? 2.531 -5.421 16.012 1.00 98.38 74 SER A C 1
ATOM 601 O O . SER A 1 74 ? 2.958 -6.520 16.356 1.00 98.38 74 SER A O 1
ATOM 603 N N . PHE A 1 75 ? 2.490 -5.046 14.732 1.00 98.38 75 PHE A N 1
ATOM 604 C CA . PHE A 1 75 ? 3.084 -5.828 13.648 1.00 98.38 75 PHE A CA 1
ATOM 605 C C . PHE A 1 75 ? 4.610 -5.663 13.570 1.00 98.38 75 PHE A C 1
ATOM 607 O O . PHE A 1 75 ? 5.297 -6.597 13.151 1.00 98.38 75 PHE A O 1
ATOM 614 N N . PHE A 1 76 ? 5.110 -4.474 13.918 1.00 96.69 76 PHE A N 1
ATOM 615 C CA . PHE A 1 76 ? 6.530 -4.114 13.886 1.00 96.69 76 PHE A CA 1
ATOM 616 C C . PHE A 1 76 ? 7.221 -4.390 15.222 1.00 96.69 76 PHE A C 1
ATOM 618 O O . PHE A 1 76 ? 8.413 -4.769 15.168 1.00 96.69 76 PHE A O 1
#

Foldseek 3Di:
DLQVVLCVLCVVVVWHKDQPDLAAPCRDPVNVVVVDDPPPCVVSNVCSNRDMGGDDDPPQDPVNVVVSVVSSVVSD

Radius of gyration: 15.71 Å; Cα contacts (8 Å, |Δi|>4): 64; chains: 1; bounding box: 32×22×45 Å

Nearest PDB structures (foldseek):
  3frk-assembly1_B  TM=9.813E-01  e=1.810E-06  Thermoanaerobacterium thermosaccharolyticum
  3uwc-assembly1_A  TM=9.856E-01  e=5.185E-06  Coxiella burnetii
  2oga-assembly1_A  TM=9.675E-01  e=3.061E-03  Streptomyces venezuelae
  4qgr-assembly1_B  TM=8.775E-01  e=1.000E-03  Brucella abortus 2308
  7l7x-assembly1_BBB  TM=8.348E-01  e=8.765E-02  Psychrobacter cryohalolentis K5

Secondary structure (DSSP, 8-state):
-HHHHHHHHHHHTT---B-S-SS-GGGSGGGGGG---TTTTHHHHHHHHH--BPP--TT--HHHHHHHHHHHHHH-

pLDDT: mean 97.45, std 1.47, range [89.56, 98.75]

Solvent-accessible surface area (backbone atoms only — not comparable to full-atom values): 4747 Å² total; per-residue (Å²): 106,72,45,58,53,50,52,50,53,36,44,77,69,73,41,69,70,47,65,93,45,72,69,42,70,60,74,34,82,93,36,50,90,74,70,56,56,94,74,77,50,56,68,56,50,52,45,20,67,56,53,71,40,72,83,82,62,93,85,67,48,72,70,56,53,50,51,53,53,52,52,56,60,71,74,107

Sequence (76 aa):
NTRDKLQKFLNDNGISTGLHYPIPLHLQPCFQDLGYKKGDFLITEELSEHGLSLPMYPEITDEQIEYICEKIKSFF

Mean predicted aligned error: 2.47 Å